Protein AF-A0A955GMN1-F1 (afdb_monomer_lite)

Structure (mmCIF, N/CA/C/O backbone):
data_AF-A0A955GMN1-F1
#
_entry.id   AF-A0A955GMN1-F1
#
loop_
_atom_site.group_PDB
_atom_site.id
_atom_site.type_symbol
_at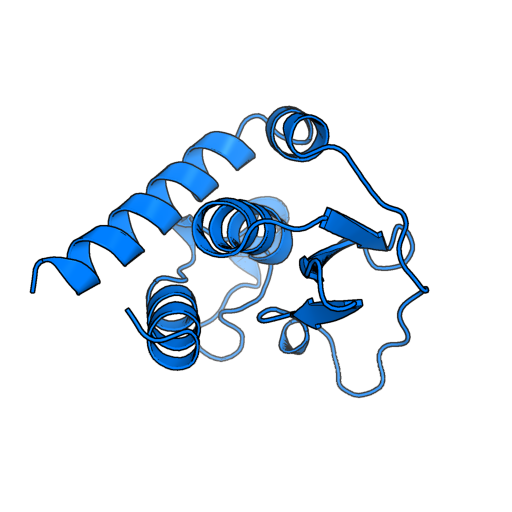om_site.label_atom_id
_atom_site.label_alt_id
_atom_site.label_comp_id
_atom_site.label_asym_id
_atom_site.label_entity_id
_atom_site.label_seq_id
_atom_site.pdbx_PDB_ins_code
_atom_site.Cartn_x
_atom_site.Cartn_y
_atom_site.Cartn_z
_atom_site.occupancy
_atom_site.B_iso_or_equiv
_atom_site.auth_seq_id
_atom_site.auth_comp_id
_atom_site.auth_asym_id
_atom_site.auth_atom_id
_atom_site.pdbx_PDB_model_num
ATOM 1 N N . MET A 1 1 ? -9.514 11.353 13.305 1.00 77.25 1 MET A N 1
ATOM 2 C CA . MET A 1 1 ? -9.298 11.648 11.870 1.00 77.25 1 MET A CA 1
ATOM 3 C C . MET A 1 1 ? -10.358 10.928 11.042 1.00 77.25 1 MET A C 1
ATOM 5 O O . MET A 1 1 ? -10.669 9.787 11.361 1.00 77.25 1 MET A O 1
ATOM 9 N N . LYS A 1 2 ? -10.941 11.573 10.020 1.00 86.31 2 LYS A N 1
ATOM 10 C CA . LYS A 1 2 ? -11.863 10.896 9.083 1.00 86.31 2 LYS A CA 1
ATOM 11 C C . LYS A 1 2 ? -11.072 9.999 8.121 1.00 86.31 2 LYS A C 1
ATOM 13 O O . LYS A 1 2 ? -9.967 10.362 7.737 1.00 86.31 2 LYS A O 1
ATOM 18 N N . ARG A 1 3 ? -11.648 8.876 7.679 1.00 87.94 3 ARG A N 1
ATOM 19 C CA . ARG A 1 3 ? -10.995 7.931 6.749 1.00 87.94 3 ARG A CA 1
ATOM 20 C C . ARG A 1 3 ? -10.475 8.606 5.473 1.00 87.94 3 ARG A C 1
ATOM 22 O O . ARG A 1 3 ? -9.328 8.403 5.111 1.00 87.94 3 ARG A O 1
ATOM 29 N N . GLU A 1 4 ? -11.280 9.446 4.829 1.00 92.19 4 GLU A N 1
ATOM 30 C CA . GLU A 1 4 ? -10.875 10.166 3.607 1.00 92.19 4 GLU A CA 1
ATOM 31 C C . GLU A 1 4 ? -9.650 11.064 3.827 1.00 92.19 4 GLU A C 1
ATOM 33 O O . GLU A 1 4 ? -8.785 11.165 2.960 1.00 92.19 4 GLU A O 1
ATOM 38 N N . GLN A 1 5 ? -9.549 11.685 5.007 1.00 94.00 5 GLN A N 1
ATOM 39 C CA . GLN A 1 5 ? -8.390 12.490 5.379 1.00 94.00 5 GLN A CA 1
ATOM 40 C C . GLN A 1 5 ? -7.149 11.608 5.536 1.00 94.00 5 GLN A C 1
ATOM 42 O O . GLN A 1 5 ? -6.110 11.948 4.987 1.00 94.00 5 GLN A O 1
ATOM 47 N N . LEU A 1 6 ? -7.265 10.454 6.204 1.00 94.81 6 LEU A N 1
ATOM 48 C CA . LEU A 1 6 ? -6.168 9.486 6.305 1.00 94.81 6 LEU A CA 1
ATOM 49 C C . LEU A 1 6 ? -5.687 9.040 4.919 1.00 94.81 6 LEU A C 1
ATOM 51 O O . LEU A 1 6 ? -4.495 9.098 4.632 1.00 94.81 6 LEU A O 1
ATOM 55 N N . GLU A 1 7 ? -6.607 8.616 4.049 1.00 96.12 7 GLU A N 1
ATOM 56 C CA . GLU A 1 7 ? -6.262 8.149 2.702 1.00 96.12 7 GLU A CA 1
ATOM 57 C C . GLU A 1 7 ? -5.564 9.238 1.880 1.00 96.12 7 GLU A C 1
ATOM 59 O O . GLU A 1 7 ? -4.622 8.946 1.142 1.00 96.12 7 GLU A O 1
ATOM 64 N N . LYS A 1 8 ? -6.007 10.494 2.014 1.00 96.31 8 LYS A N 1
ATOM 65 C CA . LYS A 1 8 ? -5.364 11.647 1.382 1.00 96.31 8 LYS A CA 1
ATOM 66 C C . LYS A 1 8 ? -3.942 11.855 1.913 1.00 96.31 8 LYS A C 1
ATOM 68 O O . LYS A 1 8 ? -3.020 11.940 1.108 1.00 96.31 8 LYS A O 1
ATOM 73 N N . LEU A 1 9 ? -3.759 11.877 3.233 1.00 96.81 9 LEU A N 1
ATOM 74 C CA . LEU A 1 9 ? -2.447 12.091 3.852 1.00 96.81 9 LEU A CA 1
ATOM 75 C C . LEU A 1 9 ? -1.446 10.989 3.493 1.00 96.81 9 LEU A C 1
ATOM 77 O O . LEU A 1 9 ? -0.286 11.282 3.215 1.00 96.81 9 LEU A O 1
ATOM 81 N N . ILE A 1 10 ? -1.892 9.729 3.434 1.00 97.88 10 ILE A N 1
ATOM 82 C CA . ILE A 1 10 ? -1.057 8.612 2.969 1.00 97.88 10 ILE A CA 1
ATOM 83 C C . ILE A 1 10 ? -0.584 8.860 1.532 1.00 97.88 10 ILE A C 1
ATOM 85 O O . ILE A 1 10 ? 0.608 8.739 1.256 1.00 97.88 10 ILE A O 1
ATOM 89 N N . LYS A 1 11 ? -1.497 9.241 0.628 1.00 97.69 11 LYS A N 1
ATOM 90 C CA . LYS A 1 11 ? -1.170 9.521 -0.780 1.00 97.69 11 LYS A CA 1
ATOM 91 C C . LYS A 1 11 ? -0.180 10.677 -0.927 1.00 97.69 11 LYS A C 1
ATOM 93 O O . LYS A 1 11 ? 0.734 10.589 -1.740 1.00 97.69 11 LYS A O 1
ATOM 98 N N . GLU A 1 12 ? -0.356 11.738 -0.143 1.00 96.88 12 GLU A N 1
ATOM 99 C CA . GLU A 1 12 ? 0.536 12.908 -0.123 1.00 96.88 12 GLU A CA 1
ATOM 100 C C . GLU A 1 12 ? 1.909 12.593 0.493 1.00 96.88 12 GLU A C 1
ATOM 102 O O . GLU A 1 12 ? 2.897 13.241 0.160 1.00 96.88 12 GLU A O 1
ATOM 107 N N . SER A 1 13 ? 1.992 11.559 1.335 1.00 97.69 13 SER A N 1
ATOM 108 C CA . SER A 1 13 ? 3.233 11.119 1.987 1.00 97.69 13 SER A CA 1
ATOM 109 C C . SER A 1 13 ? 4.086 10.171 1.137 1.00 97.69 13 SER A C 1
ATOM 111 O O . SER A 1 13 ? 5.237 9.892 1.493 1.00 97.69 13 SER A O 1
ATOM 113 N N . TRP A 1 14 ? 3.560 9.659 0.020 1.00 98.38 14 TRP A N 1
ATOM 114 C CA . TRP A 1 14 ? 4.333 8.816 -0.887 1.00 98.38 14 TRP A CA 1
ATOM 115 C C . TRP A 1 1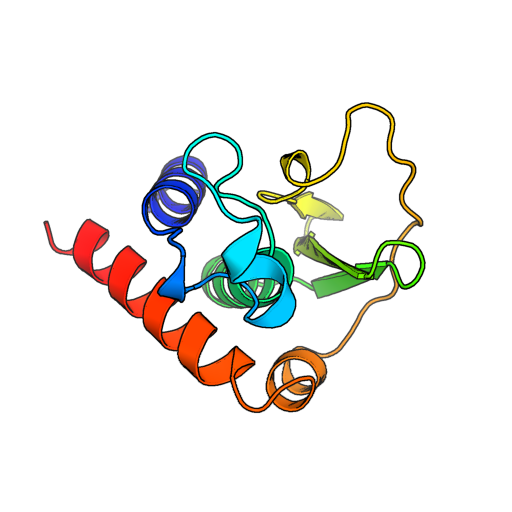4 ? 5.463 9.585 -1.558 1.00 98.38 14 TRP A C 1
ATOM 117 O O . TRP A 1 14 ? 5.342 10.742 -1.952 1.00 98.38 14 TRP A O 1
ATOM 127 N N . SER A 1 15 ? 6.579 8.896 -1.735 1.00 97.50 15 SER A N 1
ATOM 128 C CA . SER A 1 15 ? 7.777 9.450 -2.344 1.00 97.50 15 SER A CA 1
ATOM 129 C C . SER A 1 15 ? 8.664 8.340 -2.896 1.00 97.50 15 SER A C 1
ATOM 131 O O . SER A 1 15 ? 8.420 7.153 -2.659 1.00 97.50 15 SER A O 1
ATOM 133 N N . ILE A 1 16 ? 9.732 8.715 -3.597 1.00 97.62 16 ILE A N 1
ATOM 134 C CA . ILE A 1 16 ? 10.716 7.746 -4.084 1.00 97.62 16 ILE A CA 1
ATOM 135 C C . ILE A 1 16 ? 11.365 6.953 -2.934 1.00 97.62 16 ILE A C 1
ATOM 137 O O . ILE A 1 16 ? 11.627 5.766 -3.085 1.00 97.62 16 ILE A O 1
ATOM 141 N N . GLU A 1 17 ? 11.547 7.552 -1.756 1.00 96.81 17 GLU A N 1
ATOM 142 C CA . GLU A 1 17 ? 12.163 6.894 -0.594 1.00 96.81 17 GLU A CA 1
ATOM 143 C C . GLU A 1 17 ? 11.258 5.837 0.060 1.00 96.81 17 GLU A C 1
ATOM 145 O O . GLU A 1 17 ? 11.754 4.890 0.666 1.00 96.81 17 GLU A O 1
ATOM 150 N N . THR A 1 18 ? 9.934 5.969 -0.068 1.00 97.31 18 THR A N 1
ATOM 151 C CA . THR A 1 18 ? 8.962 4.970 0.426 1.00 97.31 18 THR A CA 1
ATOM 152 C C . THR A 1 18 ? 8.649 3.892 -0.621 1.00 97.31 18 THR A C 1
ATOM 154 O O . THR A 1 18 ? 8.175 2.801 -0.282 1.00 97.31 18 THR A O 1
ATOM 157 N N . CYS A 1 19 ? 8.998 4.146 -1.887 1.00 97.50 19 CYS A N 1
ATOM 158 C CA . CYS A 1 19 ? 8.849 3.205 -2.991 1.00 97.50 19 CYS A CA 1
ATOM 159 C C . CYS A 1 19 ? 9.744 1.969 -2.816 1.00 97.50 19 CYS A C 1
ATOM 161 O O . CYS A 1 19 ? 10.880 2.041 -2.337 1.00 97.50 19 CYS A O 1
ATOM 163 N N . TYR A 1 20 ? 9.219 0.813 -3.224 1.00 96.06 20 TYR A N 1
ATOM 164 C CA . TYR A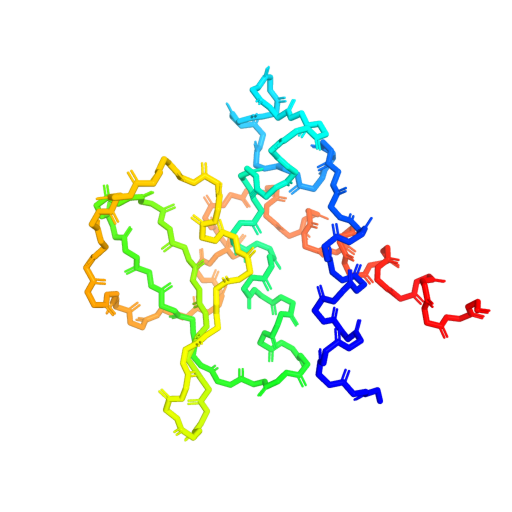 1 20 ? 9.947 -0.447 -3.271 1.00 96.06 20 TYR A CA 1
ATOM 165 C C . TYR A 1 20 ? 11.254 -0.305 -4.085 1.00 96.06 20 TYR A C 1
ATOM 167 O O . TYR A 1 20 ? 11.183 0.088 -5.250 1.00 96.06 20 TYR A O 1
ATOM 175 N N . PRO A 1 21 ? 12.441 -0.632 -3.527 1.00 95.00 21 PRO A N 1
ATOM 176 C CA . PRO A 1 21 ? 13.727 -0.269 -4.134 1.00 95.00 21 PRO A CA 1
ATOM 177 C C . PRO A 1 21 ? 13.914 -0.712 -5.594 1.00 95.00 21 PRO A C 1
ATOM 179 O O . PRO A 1 21 ? 14.338 0.115 -6.402 1.00 95.00 21 PRO A O 1
ATOM 182 N N . PRO A 1 22 ? 13.525 -1.938 -6.004 1.00 95.00 22 PRO A N 1
ATOM 183 C CA . PRO A 1 22 ? 13.600 -2.351 -7.410 1.00 95.00 22 PRO A CA 1
ATOM 184 C C . PRO A 1 22 ? 12.744 -1.523 -8.384 1.00 95.00 22 PRO A C 1
ATOM 186 O O . PRO A 1 22 ? 12.968 -1.582 -9.592 1.00 95.00 22 PRO A O 1
ATOM 189 N N . LEU A 1 23 ? 11.766 -0.760 -7.886 1.00 95.56 23 LEU A N 1
ATOM 190 C CA . LEU A 1 23 ? 10.866 0.081 -8.680 1.00 95.56 23 LEU A CA 1
ATOM 191 C C . LEU A 1 23 ? 11.181 1.580 -8.581 1.00 95.56 23 LEU A C 1
ATOM 193 O O . LEU A 1 23 ? 10.583 2.359 -9.322 1.00 95.56 23 LEU A O 1
ATOM 197 N N . GLN A 1 24 ? 12.131 2.003 -7.738 1.00 96.06 24 GLN A N 1
ATOM 198 C CA . GLN A 1 24 ? 12.457 3.424 -7.544 1.00 96.06 24 GLN A CA 1
ATOM 199 C C . GLN A 1 24 ? 12.868 4.129 -8.840 1.00 96.06 24 GLN A C 1
ATOM 201 O O . GLN A 1 24 ? 12.442 5.254 -9.081 1.00 96.06 24 GLN A O 1
ATOM 206 N N . SER A 1 25 ? 13.614 3.457 -9.722 1.00 97.12 25 SER A N 1
ATOM 207 C CA . SER A 1 25 ? 14.022 4.015 -11.023 1.00 97.12 25 SER A CA 1
ATOM 208 C C . SER A 1 25 ? 12.858 4.265 -11.989 1.00 97.12 25 SER A C 1
ATOM 210 O O . SER A 1 25 ? 13.009 5.016 -12.950 1.00 97.12 25 SER A O 1
ATOM 212 N N . LYS A 1 26 ? 11.701 3.638 -11.747 1.00 97.06 26 LYS A N 1
ATOM 213 C CA . LYS A 1 26 ? 10.463 3.801 -12.525 1.00 97.06 26 LYS A CA 1
ATOM 214 C C . LYS A 1 26 ? 9.433 4.676 -11.808 1.00 97.06 26 LYS A C 1
ATOM 216 O O . LYS A 1 26 ? 8.398 5.000 -12.390 1.00 97.06 26 LYS A O 1
ATOM 221 N N . TRP A 1 27 ? 9.683 5.023 -10.548 1.00 97.62 27 TRP A N 1
ATOM 222 C CA . TRP A 1 27 ? 8.794 5.864 -9.762 1.00 97.62 27 TRP A CA 1
ATOM 223 C C . TRP A 1 27 ? 8.805 7.294 -10.306 1.00 97.62 27 TRP A C 1
ATOM 225 O O . TRP A 1 27 ? 9.842 7.817 -10.710 1.00 97.62 27 TRP A O 1
ATOM 235 N N . SER A 1 28 ? 7.644 7.944 -10.319 1.00 96.25 28 SER A N 1
ATOM 236 C CA . SER A 1 28 ? 7.532 9.350 -10.707 1.00 96.25 28 SER A CA 1
ATOM 237 C C . SER A 1 28 ? 6.332 10.003 -10.033 1.00 96.25 28 SER A C 1
ATOM 239 O O . SER A 1 28 ? 5.384 9.320 -9.650 1.00 96.25 28 SER A O 1
ATOM 241 N N . ALA A 1 29 ? 6.313 11.336 -9.982 1.00 94.62 29 ALA A N 1
ATOM 242 C CA . ALA A 1 29 ? 5.160 12.091 -9.487 1.00 94.62 29 ALA A CA 1
ATOM 243 C C . ALA A 1 29 ? 3.870 11.847 -10.301 1.00 94.62 29 ALA A C 1
ATOM 245 O O . ALA A 1 29 ? 2.777 12.092 -9.802 1.00 94.62 29 ALA A O 1
ATOM 246 N N . MET A 1 30 ? 3.979 11.341 -11.538 1.00 94.81 30 MET A N 1
ATOM 247 C CA . MET A 1 30 ? 2.824 10.945 -12.356 1.00 94.81 30 MET A CA 1
ATOM 248 C C . MET A 1 30 ? 2.269 9.561 -11.978 1.00 94.81 30 MET A C 1
ATOM 250 O O . MET A 1 30 ? 1.119 9.263 -12.291 1.00 94.81 30 MET A O 1
ATOM 254 N N . ASN A 1 31 ? 3.059 8.720 -11.301 1.00 96.56 31 ASN A N 1
ATOM 255 C CA . ASN A 1 31 ? 2.638 7.428 -10.753 1.00 96.56 31 ASN A CA 1
ATOM 256 C C . ASN A 1 31 ? 3.202 7.236 -9.328 1.00 96.56 31 ASN A C 1
ATOM 258 O O . ASN A 1 31 ? 4.079 6.392 -9.111 1.00 96.56 31 ASN A O 1
ATOM 262 N N . PRO A 1 32 ? 2.729 8.027 -8.347 1.00 97.69 32 PRO A N 1
ATOM 263 C CA . PRO A 1 32 ? 3.306 8.042 -7.005 1.00 97.69 32 PRO A CA 1
ATOM 264 C C . PRO A 1 32 ? 3.006 6.764 -6.206 1.00 97.69 32 PRO A C 1
ATOM 266 O O . PRO A 1 32 ? 3.733 6.449 -5.265 1.00 97.69 32 PRO A O 1
ATOM 269 N N . SER A 1 33 ? 1.979 6.005 -6.603 1.00 98.12 33 SER A N 1
ATOM 270 C CA . SER A 1 33 ? 1.574 4.730 -5.997 1.00 98.12 33 SER A CA 1
ATOM 271 C C . SER A 1 33 ? 2.513 3.560 -6.299 1.00 98.12 33 SER A C 1
ATOM 273 O O . SER A 1 33 ? 2.418 2.529 -5.632 1.00 98.12 33 SER A O 1
ATOM 275 N N . LEU A 1 34 ? 3.392 3.678 -7.303 1.00 98.19 34 LEU A N 1
ATOM 276 C CA . LEU A 1 34 ? 4.270 2.583 -7.716 1.00 98.19 34 LEU A CA 1
ATOM 277 C C . LEU A 1 34 ? 5.158 2.114 -6.559 1.00 98.19 34 LEU A C 1
ATOM 279 O O . LEU A 1 34 ? 5.878 2.909 -5.961 1.00 98.19 34 LEU A O 1
ATOM 283 N N . GLY A 1 35 ? 5.112 0.818 -6.249 1.00 97.06 35 GLY A N 1
ATOM 284 C CA . GLY A 1 35 ? 5.938 0.221 -5.196 1.00 97.06 35 GLY A CA 1
ATOM 285 C C . GLY A 1 35 ? 5.518 0.589 -3.768 1.00 97.06 35 GLY A C 1
ATOM 286 O O . GLY A 1 35 ? 6.278 0.328 -2.830 1.00 97.06 35 GLY A O 1
ATOM 287 N N . GLN A 1 36 ? 4.330 1.176 -3.588 1.00 98.25 36 GLN A N 1
ATOM 288 C CA . GLN A 1 36 ? 3.813 1.605 -2.283 1.00 98.25 36 GLN A CA 1
ATOM 289 C C . GLN A 1 36 ? 2.861 0.591 -1.627 1.00 98.25 36 GLN A C 1
ATOM 291 O O . GLN A 1 36 ? 2.527 0.756 -0.453 1.00 98.25 36 GLN A O 1
ATOM 296 N N . CYS A 1 37 ? 2.417 -0.450 -2.346 1.00 97.88 37 CYS A N 1
ATOM 297 C CA . CYS A 1 37 ? 1.339 -1.357 -1.916 1.00 97.88 37 CYS A CA 1
ATOM 298 C C . CYS A 1 37 ? 1.580 -1.998 -0.541 1.00 97.88 37 CYS A C 1
ATOM 300 O O . CYS A 1 37 ? 0.729 -1.892 0.341 1.00 97.88 37 CYS A O 1
ATOM 302 N N . ALA A 1 38 ? 2.756 -2.590 -0.317 1.00 97.62 38 ALA A N 1
ATOM 303 C CA . ALA A 1 38 ? 3.077 -3.271 0.939 1.00 97.62 38 ALA A CA 1
ATOM 304 C C . ALA A 1 38 ? 3.047 -2.322 2.154 1.00 97.62 38 ALA A C 1
ATOM 306 O O . ALA A 1 38 ? 2.357 -2.578 3.137 1.00 97.62 38 ALA A O 1
ATOM 307 N N . VAL A 1 39 ? 3.766 -1.197 2.084 1.00 98.12 39 VAL A N 1
ATOM 308 C CA . VAL A 1 39 ? 3.873 -0.244 3.207 1.00 98.12 39 VAL A CA 1
ATOM 309 C C . VAL A 1 39 ? 2.571 0.514 3.450 1.00 98.12 39 VAL A C 1
ATOM 311 O O . VAL A 1 39 ? 2.227 0.786 4.597 1.00 98.12 39 VAL A O 1
ATOM 314 N N . THR A 1 40 ? 1.812 0.783 2.387 1.00 98.50 40 THR A N 1
ATOM 315 C CA . THR A 1 40 ? 0.475 1.376 2.484 1.00 98.50 40 THR A CA 1
ATOM 316 C C . THR A 1 40 ? -0.501 0.415 3.155 1.00 98.50 40 THR A C 1
ATOM 318 O O . THR A 1 40 ? -1.255 0.839 4.026 1.00 98.50 40 THR A O 1
ATOM 321 N N . SER A 1 41 ? -0.454 -0.876 2.807 1.00 98.31 41 SER A N 1
ATOM 322 C CA . SER A 1 41 ? -1.343 -1.884 3.396 1.00 98.31 41 SER A CA 1
ATOM 323 C C . SER A 1 41 ? -1.072 -2.094 4.885 1.00 98.31 41 SER A C 1
ATOM 325 O O . SER A 1 41 ? -2.012 -2.211 5.671 1.00 98.31 41 SER A O 1
ATOM 327 N N . LEU A 1 42 ? 0.205 -2.074 5.285 1.00 98.19 42 LEU A N 1
ATOM 328 C CA . LEU A 1 42 ? 0.614 -2.105 6.693 1.00 98.19 42 LEU A CA 1
ATOM 329 C C . LEU A 1 42 ? 0.074 -0.893 7.459 1.00 98.19 42 LEU A C 1
ATOM 331 O O . LEU A 1 42 ? -0.535 -1.050 8.514 1.00 98.19 42 LEU A O 1
ATOM 335 N N . LEU A 1 43 ? 0.259 0.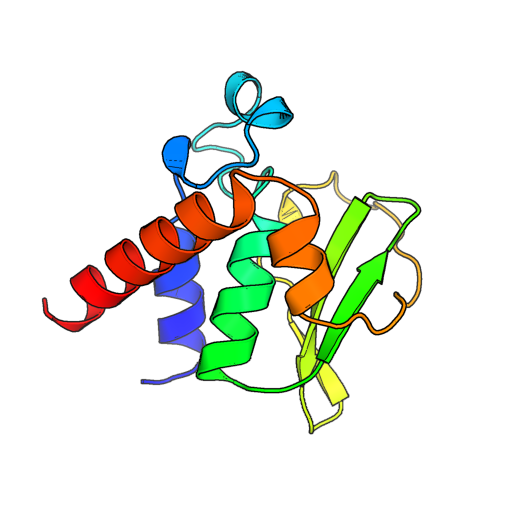313 6.915 1.00 97.88 43 LEU A N 1
ATOM 336 C CA . LEU A 1 43 ? -0.161 1.535 7.593 1.00 97.88 43 LEU A CA 1
ATOM 337 C C . LEU A 1 43 ? -1.688 1.641 7.699 1.00 97.88 43 LEU A C 1
ATOM 339 O O . LEU A 1 43 ? -2.210 2.009 8.747 1.00 97.88 43 LEU A O 1
ATOM 343 N N . LEU A 1 44 ? -2.422 1.280 6.644 1.00 97.62 44 LEU A N 1
ATOM 344 C CA . LEU A 1 44 ? -3.884 1.223 6.691 1.00 97.62 44 LEU A CA 1
ATOM 345 C C . LEU A 1 44 ? -4.380 0.223 7.732 1.00 97.62 44 LEU A C 1
ATOM 347 O O . LEU A 1 44 ? -5.331 0.538 8.446 1.00 97.62 44 LEU A O 1
ATOM 351 N N . GLN A 1 45 ? -3.729 -0.936 7.854 1.00 97.69 45 GLN A N 1
ATOM 352 C CA . GLN A 1 45 ? -4.073 -1.917 8.880 1.00 97.69 45 GLN A CA 1
ATOM 353 C C . GLN A 1 45 ? -3.874 -1.353 10.295 1.00 97.69 45 GLN A C 1
ATOM 355 O O . GLN A 1 45 ? -4.701 -1.612 11.164 1.00 97.69 45 GLN A O 1
ATOM 360 N N . ASP A 1 46 ? -2.845 -0.537 10.540 1.00 96.75 46 ASP A N 1
ATOM 361 C CA . ASP A 1 46 ? -2.651 0.079 11.862 1.00 96.75 46 ASP A CA 1
ATOM 362 C C . ASP A 1 46 ? -3.768 1.065 12.233 1.00 96.75 46 ASP A C 1
ATOM 364 O O . ASP A 1 46 ? -4.161 1.143 13.396 1.00 96.75 46 ASP A O 1
ATOM 368 N N . TYR A 1 47 ? -4.296 1.817 11.261 1.00 95.75 47 TYR A N 1
ATOM 369 C CA . TYR A 1 47 ? -5.346 2.809 11.517 1.00 95.75 47 TYR A CA 1
ATOM 370 C C . TYR A 1 47 ? -6.767 2.243 11.461 1.00 95.75 47 TYR A C 1
ATOM 372 O O . TYR A 1 47 ? -7.654 2.763 12.139 1.00 95.75 47 TYR A O 1
ATOM 380 N N . LEU A 1 48 ? -7.013 1.242 10.613 1.00 95.69 48 LEU A N 1
ATOM 381 C CA . LEU A 1 48 ? -8.358 0.753 10.288 1.00 95.69 48 LEU A CA 1
ATOM 382 C C . LEU A 1 48 ? -8.585 -0.715 10.680 1.00 95.69 48 LEU A C 1
ATOM 384 O O . LEU A 1 48 ? -9.722 -1.185 10.620 1.00 95.69 48 LEU A O 1
ATOM 388 N N . GLY A 1 49 ? -7.538 -1.436 11.086 1.00 96.19 49 GLY A N 1
ATOM 389 C CA . GLY A 1 49 ? -7.581 -2.878 11.313 1.00 96.19 49 GLY A CA 1
ATOM 390 C C . GLY A 1 49 ? -7.782 -3.672 10.019 1.00 96.19 49 GLY A C 1
ATOM 391 O O . GLY A 1 49 ? -7.434 -3.225 8.926 1.00 96.19 49 GLY A O 1
ATOM 392 N N . GLY A 1 50 ? -8.375 -4.860 10.150 1.00 97.00 50 GLY A N 1
ATOM 393 C CA . GLY A 1 50 ? -8.682 -5.740 9.024 1.00 97.00 50 GLY A CA 1
ATOM 394 C C . GLY A 1 50 ? -7.517 -6.625 8.577 1.00 97.00 50 GLY A C 1
ATOM 395 O O . GLY A 1 50 ? -6.497 -6.763 9.257 1.00 97.00 50 GLY A O 1
ATOM 396 N N . GLU A 1 51 ? -7.708 -7.247 7.422 1.00 98.38 51 GLU A N 1
ATOM 397 C CA . GLU A 1 51 ? -6.814 -8.228 6.810 1.00 98.38 51 GLU A CA 1
ATOM 398 C C . GLU A 1 51 ? -5.995 -7.582 5.685 1.00 98.38 51 GLU A C 1
ATOM 400 O O . GLU A 1 51 ? -6.452 -6.636 5.034 1.00 98.38 51 GLU A O 1
ATOM 405 N N . ILE A 1 52 ? -4.795 -8.110 5.434 1.00 98.44 52 ILE A N 1
ATOM 406 C CA . ILE A 1 52 ? -4.005 -7.792 4.240 1.00 98.44 52 ILE A CA 1
ATOM 407 C C . ILE A 1 52 ? -4.213 -8.924 3.237 1.00 98.44 52 ILE A C 1
ATOM 409 O O . ILE A 1 52 ? -4.006 -10.091 3.563 1.00 98.44 52 ILE A O 1
ATOM 413 N N . LEU A 1 53 ? -4.624 -8.566 2.026 1.00 98.38 53 LEU A N 1
ATOM 414 C CA . LEU A 1 53 ? -4.786 -9.474 0.900 1.00 98.38 53 LEU A CA 1
ATOM 415 C C . LEU A 1 53 ? -3.571 -9.384 -0.020 1.00 98.38 53 LEU A C 1
ATOM 417 O O . LEU A 1 53 ? -3.039 -8.294 -0.235 1.00 98.38 53 LEU A O 1
ATOM 421 N N . TYR A 1 54 ? -3.163 -10.523 -0.574 1.00 97.94 54 TYR A N 1
ATOM 422 C CA . TYR A 1 54 ? -2.051 -10.640 -1.510 1.00 97.94 54 TYR A CA 1
ATOM 423 C C . TYR A 1 54 ? -2.459 -11.337 -2.804 1.00 97.94 54 TYR A C 1
ATOM 425 O O . TYR A 1 54 ? -2.966 -12.458 -2.784 1.00 97.94 54 TYR A O 1
ATOM 433 N N . ASP A 1 55 ? -2.193 -10.692 -3.937 1.00 97.38 55 ASP A N 1
ATOM 434 C CA . ASP A 1 55 ? -2.321 -11.288 -5.263 1.00 97.38 55 ASP A CA 1
ATOM 435 C C . ASP A 1 55 ? -0.946 -11.649 -5.823 1.00 97.38 55 ASP A C 1
ATOM 437 O O . ASP A 1 55 ? -0.233 -10.793 -6.353 1.00 97.38 55 ASP A O 1
ATOM 441 N N . ALA A 1 56 ? -0.611 -12.938 -5.768 1.00 95.06 56 ALA A N 1
ATOM 442 C CA . ALA A 1 56 ? 0.650 -13.465 -6.280 1.00 95.06 56 ALA A CA 1
ATOM 443 C C . ALA A 1 56 ? 0.842 -13.254 -7.794 1.00 95.06 56 ALA A C 1
ATOM 445 O O . ALA A 1 56 ? 1.978 -13.213 -8.259 1.00 95.06 56 ALA A O 1
ATOM 446 N N . ASN A 1 57 ? -0.234 -13.087 -8.578 1.00 95.31 57 ASN A N 1
ATOM 447 C CA . ASN A 1 57 ? -0.113 -12.885 -10.030 1.00 95.31 57 ASN A CA 1
ATOM 448 C C . ASN A 1 57 ? 0.426 -11.497 -10.389 1.00 95.31 57 ASN A C 1
ATOM 450 O O . ASN A 1 57 ? 1.085 -11.336 -11.413 1.00 95.31 57 ASN A O 1
ATOM 454 N N . ASN A 1 58 ? 0.120 -10.499 -9.559 1.00 95.69 58 ASN A N 1
ATOM 455 C CA . ASN A 1 58 ? 0.489 -9.102 -9.782 1.00 95.69 58 ASN A CA 1
ATOM 456 C C . ASN A 1 58 ? 1.512 -8.589 -8.753 1.00 95.69 58 ASN A C 1
ATOM 458 O O . ASN A 1 58 ? 1.887 -7.420 -8.818 1.00 95.69 58 ASN A O 1
ATOM 462 N N . ASP A 1 59 ? 1.928 -9.442 -7.810 1.00 94.75 59 ASP A N 1
ATOM 463 C CA . ASP A 1 59 ? 2.715 -9.094 -6.622 1.00 94.75 59 ASP A CA 1
ATOM 464 C C . ASP A 1 59 ? 2.151 -7.858 -5.895 1.00 94.75 59 ASP A C 1
ATOM 466 O O . ASP A 1 59 ? 2.812 -6.831 -5.713 1.00 94.75 59 ASP A O 1
ATOM 470 N N . HIS A 1 60 ? 0.862 -7.928 -5.546 1.00 97.50 60 HIS A N 1
ATOM 471 C CA . HIS A 1 60 ? 0.101 -6.769 -5.080 1.00 97.50 60 HIS A CA 1
ATOM 472 C C . HIS A 1 60 ? -0.581 -6.989 -3.735 1.00 97.50 60 HIS A C 1
ATOM 474 O O . HIS A 1 60 ? -1.120 -8.062 -3.483 1.00 97.50 60 HIS A O 1
ATOM 480 N N . TYR A 1 61 ? -0.612 -5.936 -2.915 1.00 97.94 61 TYR A N 1
ATOM 481 C CA . TYR A 1 61 ? -1.165 -5.949 -1.561 1.00 97.94 61 TYR A CA 1
ATOM 482 C C . TYR A 1 61 ? -2.232 -4.867 -1.397 1.00 97.94 61 TYR A C 1
ATOM 484 O O . TYR A 1 61 ? -2.041 -3.738 -1.857 1.00 97.94 61 TYR A O 1
ATOM 492 N N . TRP A 1 62 ? -3.327 -5.205 -0.719 1.00 98.50 62 TRP A N 1
ATOM 493 C CA . TRP A 1 62 ? -4.375 -4.263 -0.318 1.00 98.50 62 TRP A CA 1
ATOM 494 C C . TRP A 1 62 ? -5.076 -4.739 0.958 1.00 98.50 62 TRP A C 1
ATOM 496 O O . TRP A 1 62 ? -4.754 -5.804 1.483 1.00 98.50 62 TRP A O 1
ATOM 506 N N . ASN A 1 63 ? -6.024 -3.963 1.486 1.00 98.44 63 ASN A N 1
ATOM 507 C CA . ASN A 1 63 ? -6.701 -4.296 2.739 1.00 98.44 63 ASN A CA 1
ATOM 508 C C . ASN A 1 63 ? -8.147 -4.728 2.521 1.00 98.44 63 ASN A C 1
ATOM 510 O O . ASN A 1 63 ? -8.852 -4.177 1.674 1.00 98.44 63 ASN A O 1
ATOM 514 N N . LYS A 1 64 ? -8.618 -5.628 3.381 1.00 98.44 64 LYS A N 1
ATOM 515 C CA . LYS A 1 64 ? -10.034 -5.943 3.566 1.00 98.44 64 LYS A CA 1
ATOM 516 C C . LYS A 1 64 ? -10.436 -5.635 5.004 1.00 98.44 64 LYS A C 1
ATOM 518 O O . LYS A 1 64 ? -9.863 -6.167 5.949 1.00 98.44 64 LYS A O 1
ATOM 523 N N . LEU A 1 65 ? -11.406 -4.747 5.175 1.00 97.25 65 LEU A N 1
ATOM 524 C CA . LEU A 1 65 ? -11.897 -4.320 6.481 1.00 97.25 65 LEU A CA 1
ATOM 525 C C . LEU A 1 65 ? -12.833 -5.356 7.113 1.00 97.25 65 LEU A C 1
ATOM 527 O O . LEU A 1 65 ? -13.369 -6.237 6.441 1.00 97.25 65 LEU A O 1
ATOM 531 N N . SER A 1 66 ? -13.092 -5.198 8.413 1.00 95.44 66 SER A N 1
ATOM 532 C CA . SER A 1 66 ? -14.002 -6.060 9.182 1.00 95.44 66 SER A CA 1
ATOM 533 C C . SER A 1 66 ? -15.454 -6.032 8.691 1.00 95.44 66 SER A C 1
ATOM 535 O O . SER A 1 66 ? -16.177 -7.005 8.884 1.00 95.44 66 SER A O 1
ATOM 537 N N . ASP A 1 67 ? -15.881 -4.957 8.019 1.00 95.69 67 ASP A N 1
ATOM 538 C CA . ASP A 1 67 ? -17.190 -4.859 7.358 1.00 95.69 67 ASP A CA 1
ATOM 539 C C . ASP A 1 67 ? -17.207 -5.478 5.944 1.00 95.69 67 ASP A C 1
ATOM 541 O O . ASP A 1 67 ? -18.198 -5.367 5.221 1.00 95.69 67 ASP A O 1
ATOM 545 N N . GLY A 1 68 ? -16.110 -6.126 5.542 1.00 95.88 68 GLY A N 1
ATOM 546 C CA . GLY A 1 68 ? -15.937 -6.781 4.251 1.00 95.88 68 GLY A CA 1
ATOM 547 C C . GLY A 1 68 ? -15.554 -5.844 3.106 1.00 95.88 68 GLY A C 1
ATOM 548 O O . GLY A 1 68 ? -15.324 -6.333 2.001 1.00 95.88 68 GLY A O 1
ATOM 549 N N . LYS A 1 69 ? -15.464 -4.525 3.327 1.00 96.44 69 LYS A N 1
ATOM 550 C CA . LYS A 1 69 ? -15.035 -3.588 2.280 1.00 96.44 69 LYS A CA 1
ATOM 551 C C . LYS A 1 69 ? -13.542 -3.713 2.015 1.00 96.44 69 LYS A C 1
ATOM 553 O O . LYS A 1 69 ? -12.737 -3.705 2.941 1.00 96.44 69 LYS A O 1
ATOM 558 N N . GLU A 1 70 ? -13.172 -3.721 0.743 1.00 97.50 70 GLU A N 1
ATOM 559 C CA . GLU A 1 70 ? -11.774 -3.684 0.324 1.00 97.50 70 GLU A CA 1
ATOM 560 C C . GLU A 1 70 ? -11.310 -2.247 0.062 1.00 97.50 70 GLU A C 1
ATOM 562 O O . GLU A 1 70 ? -12.053 -1.416 -0.473 1.00 97.50 70 GLU A O 1
ATOM 567 N N . ILE A 1 71 ? -10.075 -1.947 0.458 1.00 97.44 71 ILE A N 1
ATOM 568 C CA . ILE A 1 71 ? -9.410 -0.661 0.250 1.00 97.44 71 ILE A CA 1
ATOM 569 C C . ILE A 1 71 ? -8.077 -0.918 -0.431 1.00 97.44 71 ILE A C 1
ATOM 571 O O . ILE A 1 71 ? -7.208 -1.581 0.126 1.00 97.44 71 ILE A O 1
ATOM 575 N N . ASP A 1 72 ? -7.902 -0.322 -1.606 1.00 97.94 72 ASP A N 1
ATOM 576 C CA . ASP A 1 72 ? -6.656 -0.362 -2.360 1.00 97.94 72 ASP A CA 1
ATOM 577 C C . ASP A 1 72 ? -6.313 1.046 -2.855 1.00 97.94 72 ASP A C 1
ATOM 579 O O . ASP A 1 72 ? -6.796 1.504 -3.893 1.00 97.94 72 ASP A O 1
ATOM 583 N N . LEU A 1 73 ? -5.486 1.761 -2.089 1.00 98.31 73 LEU A N 1
ATOM 584 C CA . LEU A 1 73 ? -5.046 3.106 -2.474 1.00 98.31 73 LEU A CA 1
ATOM 585 C C . LEU A 1 73 ? -4.042 3.082 -3.625 1.00 98.31 73 LEU A C 1
ATOM 587 O O . LEU A 1 73 ? -3.856 4.102 -4.280 1.00 98.31 73 LEU A O 1
ATOM 591 N N . THR A 1 74 ? -3.416 1.934 -3.866 1.00 98.25 74 THR A N 1
ATOM 592 C CA . THR A 1 74 ? -2.299 1.757 -4.798 1.00 98.25 74 THR A CA 1
ATOM 593 C C . THR A 1 74 ? -2.704 1.067 -6.096 1.00 98.25 74 THR A C 1
ATOM 595 O O . THR A 1 74 ? -1.855 0.820 -6.946 1.00 98.25 74 THR A O 1
ATOM 598 N N . ARG A 1 75 ? -4.001 0.802 -6.298 1.00 97.00 75 ARG A N 1
ATOM 599 C CA . ARG A 1 75 ? -4.559 0.142 -7.490 1.00 97.00 75 ARG A CA 1
ATOM 600 C C . ARG A 1 75 ? -4.145 0.813 -8.797 1.00 97.00 75 ARG A C 1
ATOM 602 O O . ARG A 1 75 ? -3.961 0.147 -9.811 1.00 97.00 75 ARG A O 1
ATOM 609 N N . ASN A 1 76 ? -3.998 2.134 -8.771 1.00 96.00 76 ASN A N 1
ATOM 610 C CA . ASN A 1 76 ? -3.606 2.957 -9.911 1.00 96.00 76 ASN A CA 1
ATOM 611 C C . ASN A 1 76 ? -2.118 2.847 -10.285 1.00 96.00 76 ASN A C 1
ATOM 613 O O . ASN A 1 76 ? -1.730 3.431 -11.293 1.00 96.00 76 ASN A O 1
ATOM 617 N N . GLN A 1 77 ? -1.297 2.092 -9.540 1.00 96.56 77 GLN A N 1
ATOM 618 C CA . GLN A 1 77 ? 0.068 1.782 -9.978 1.00 96.56 77 GLN A CA 1
ATOM 619 C C . GLN A 1 77 ? 0.099 0.889 -11.224 1.00 96.56 77 GLN A C 1
ATOM 621 O O . GLN A 1 77 ? 1.101 0.873 -11.941 1.00 96.56 77 GLN A O 1
ATOM 626 N N . PHE A 1 78 ? -0.996 0.166 -11.477 1.00 96.62 78 PHE A N 1
ATOM 627 C CA . PHE A 1 78 ? -1.153 -0.727 -12.614 1.00 96.62 78 PHE A CA 1
ATOM 628 C C . PHE A 1 78 ? -1.911 -0.056 -13.766 1.00 96.62 78 PHE A C 1
ATOM 630 O O . PHE A 1 78 ? -2.760 0.813 -13.538 1.00 96.62 78 PHE A O 1
ATOM 637 N N . PRO A 1 79 ? -1.673 -0.489 -15.017 1.00 95.31 79 PRO A N 1
ATOM 638 C CA . PRO A 1 79 ? -2.460 -0.047 -16.159 1.00 95.31 79 PRO A CA 1
ATOM 639 C C . PRO A 1 79 ? -3.959 -0.301 -15.971 1.00 95.31 79 PRO A C 1
ATOM 641 O O . PRO A 1 79 ? -4.389 -1.285 -15.357 1.00 95.31 79 PRO A O 1
ATOM 644 N N . LYS A 1 80 ? -4.779 0.566 -16.571 1.00 93.81 80 LYS A N 1
ATOM 645 C CA . LYS A 1 80 ? -6.232 0.383 -16.604 1.00 93.81 80 LYS A CA 1
ATOM 646 C C . LYS A 1 80 ? -6.576 -0.962 -17.255 1.00 93.81 80 LYS A C 1
ATOM 648 O O . LYS A 1 80 ? -6.091 -1.262 -18.339 1.00 93.81 80 LYS A O 1
ATOM 653 N N . GLY A 1 81 ? -7.449 -1.735 -16.609 1.00 93.25 81 GLY A N 1
ATOM 654 C CA . GLY A 1 81 ? -7.877 -3.054 -17.092 1.00 93.25 81 GLY A CA 1
ATOM 655 C C . GLY A 1 81 ? -7.057 -4.232 -16.561 1.00 93.25 81 GLY A C 1
ATOM 656 O O . GLY A 1 81 ? -7.364 -5.366 -16.912 1.00 93.25 81 GLY A O 1
ATOM 657 N N . THR A 1 82 ? -6.061 -3.988 -15.701 1.00 95.56 82 THR A N 1
ATOM 658 C CA . THR A 1 82 ? -5.353 -5.062 -14.985 1.00 95.56 82 THR A CA 1
ATOM 659 C C . THR A 1 82 ? -6.349 -5.912 -14.192 1.00 95.56 82 THR A C 1
ATOM 661 O O . THR A 1 82 ? -7.178 -5.379 -13.449 1.00 95.56 82 THR A O 1
ATOM 664 N N . LEU A 1 83 ? -6.282 -7.231 -14.381 1.00 95.50 83 LEU A N 1
ATOM 665 C CA . LEU A 1 83 ? -7.100 -8.204 -13.665 1.00 95.50 83 LEU A CA 1
ATOM 666 C C . LEU A 1 83 ? -6.359 -8.654 -12.409 1.00 95.50 83 LEU A C 1
ATOM 668 O O . LEU A 1 83 ? -5.187 -9.013 -12.479 1.00 95.50 83 LEU A O 1
ATOM 672 N N . PHE A 1 84 ? -7.065 -8.659 -11.283 1.00 94.75 84 PHE A N 1
ATOM 673 C CA . PHE A 1 84 ? -6.545 -9.116 -9.998 1.00 94.75 84 PHE A CA 1
ATOM 674 C C . 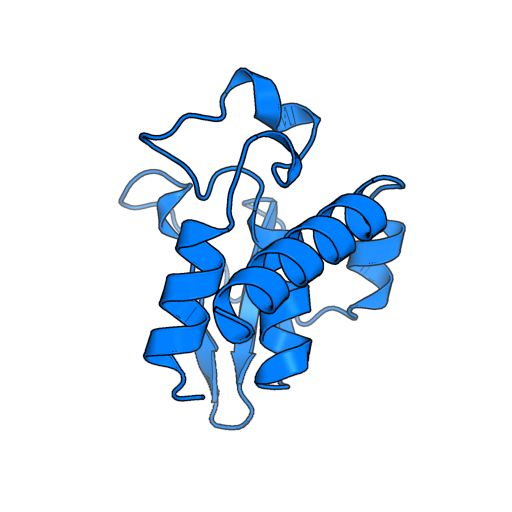PHE A 1 84 ? -7.252 -10.399 -9.595 1.00 94.75 84 PHE A C 1
ATOM 676 O O . PHE A 1 84 ? -8.439 -10.583 -9.891 1.00 94.75 84 PHE A O 1
ATOM 683 N N . SER A 1 85 ? -6.534 -11.278 -8.904 1.00 94.69 85 SER A N 1
ATOM 684 C CA . SER A 1 85 ? -7.181 -12.389 -8.211 1.00 94.69 85 SER A CA 1
ATOM 685 C C . SER A 1 85 ? -7.998 -11.879 -7.015 1.00 94.69 85 SER A C 1
ATOM 687 O O . SER A 1 85 ? -8.001 -10.690 -6.695 1.00 94.69 85 SER A O 1
ATOM 689 N N . LYS A 1 86 ? -8.705 -12.787 -6.332 1.00 93.19 86 LYS A N 1
ATOM 690 C CA . LYS A 1 86 ? -9.408 -12.449 -5.082 1.00 93.19 86 LYS A CA 1
ATOM 691 C C . LYS A 1 86 ? -8.455 -12.090 -3.933 1.00 93.19 86 LYS A C 1
ATOM 693 O O . LYS A 1 86 ? -8.916 -11.546 -2.938 1.00 93.19 86 LYS A O 1
ATOM 698 N N . GLY A 1 87 ? -7.163 -12.384 -4.085 1.00 95.62 87 GLY A N 1
ATOM 699 C CA . GLY A 1 87 ? -6.166 -12.261 -3.035 1.00 95.62 87 GLY A CA 1
ATOM 700 C C . GLY A 1 87 ? -6.296 -13.343 -1.964 1.00 95.62 87 GLY A C 1
ATOM 701 O O . GLY A 1 87 ? -7.387 -13.841 -1.681 1.00 95.62 87 GLY A O 1
ATOM 702 N N . GLU A 1 88 ? -5.170 -13.707 -1.367 1.00 97.75 88 GLU A N 1
ATOM 703 C CA . GLU A 1 88 ? -5.115 -14.552 -0.174 1.00 97.75 88 GLU A CA 1
ATOM 704 C C . GLU A 1 88 ? -4.795 -13.693 1.046 1.00 97.75 88 GLU A C 1
ATOM 706 O O . GLU A 1 88 ? -4.018 -12.743 0.953 1.00 97.75 88 GLU A O 1
ATOM 711 N N . VAL A 1 89 ? -5.407 -14.010 2.189 1.00 98.00 89 VAL A N 1
ATOM 712 C CA . VAL A 1 89 ? -5.084 -13.331 3.448 1.00 98.00 89 VAL A CA 1
ATOM 713 C C . VAL A 1 89 ? -3.670 -13.713 3.857 1.00 98.00 89 VAL A C 1
ATOM 715 O O . VAL A 1 89 ? -3.325 -14.895 3.881 1.00 98.00 89 VAL A O 1
ATOM 718 N N . ILE A 1 90 ? -2.865 -12.713 4.200 1.00 97.00 90 ILE A N 1
ATOM 719 C CA . ILE A 1 90 ? -1.506 -12.916 4.685 1.00 97.00 90 ILE A CA 1
ATOM 720 C C . ILE A 1 90 ? -1.259 -12.184 6.000 1.00 97.00 90 ILE A C 1
ATOM 722 O O . ILE A 1 90 ? -1.815 -11.117 6.266 1.00 97.00 90 ILE A O 1
ATOM 726 N N . GLU A 1 91 ? -0.361 -12.752 6.801 1.00 96.00 91 GLU A N 1
ATOM 727 C CA . GLU A 1 91 ? 0.100 -12.136 8.040 1.00 96.00 91 GLU A CA 1
ATOM 728 C C . GLU A 1 91 ? 1.020 -10.948 7.755 1.00 96.00 91 GLU A C 1
ATOM 730 O O . GLU A 1 91 ? 1.881 -10.987 6.868 1.00 96.00 91 GLU A O 1
ATOM 735 N N . ARG A 1 92 ? 0.880 -9.884 8.546 1.00 94.75 92 ARG A N 1
ATOM 736 C CA . ARG A 1 92 ? 1.657 -8.649 8.369 1.00 94.75 92 ARG A CA 1
ATOM 737 C C . ARG A 1 92 ? 3.162 -8.871 8.549 1.00 94.75 92 ARG A C 1
ATOM 739 O O . ARG A 1 92 ? 3.974 -8.221 7.885 1.00 94.75 92 ARG A O 1
ATOM 746 N N . GLU A 1 93 ? 3.549 -9.815 9.405 1.00 93.00 93 GLU A N 1
ATOM 747 C CA . GLU A 1 93 ? 4.934 -10.222 9.650 1.00 93.00 93 GLU A CA 1
ATOM 748 C C . GLU A 1 93 ? 5.610 -10.738 8.371 1.00 93.00 93 GLU A C 1
ATOM 750 O O . GLU A 1 93 ? 6.817 -10.531 8.187 1.00 93.00 93 GLU A O 1
ATOM 755 N N . ASN A 1 94 ? 4.841 -11.318 7.443 1.00 90.56 94 ASN A N 1
ATOM 756 C CA . ASN A 1 94 ? 5.360 -11.760 6.150 1.00 90.56 94 ASN A CA 1
ATOM 757 C C . ASN A 1 94 ? 5.826 -10.568 5.301 1.00 90.56 94 ASN A C 1
ATOM 759 O O . ASN A 1 94 ? 6.847 -10.664 4.629 1.00 90.56 94 ASN A O 1
ATOM 763 N N . LEU A 1 95 ? 5.168 -9.404 5.377 1.00 89.44 95 LEU A N 1
ATOM 764 C CA . LEU A 1 95 ? 5.604 -8.209 4.636 1.00 89.44 95 LEU A CA 1
ATOM 765 C C . LEU A 1 95 ? 6.881 -7.612 5.233 1.00 89.44 95 LEU A C 1
ATOM 767 O O . LEU A 1 95 ? 7.761 -7.158 4.496 1.00 89.44 95 LEU A O 1
ATOM 771 N N . PHE A 1 96 ? 7.000 -7.603 6.564 1.00 85.31 96 PHE A N 1
ATOM 772 C CA . PHE A 1 96 ? 8.207 -7.110 7.230 1.00 85.31 96 PHE A CA 1
ATOM 773 C C . PHE A 1 96 ? 9.429 -7.983 6.950 1.00 85.31 96 PHE A C 1
ATOM 775 O O . PHE A 1 96 ? 10.538 -7.456 6.879 1.00 85.31 96 PHE A O 1
ATOM 782 N N . SER A 1 97 ? 9.225 -9.289 6.786 1.00 80.56 97 SER A N 1
ATOM 783 C CA . SER A 1 97 ? 10.280 -10.247 6.448 1.00 80.56 97 SER A CA 1
ATOM 784 C C . SER A 1 97 ? 10.522 -10.382 4.941 1.00 80.56 97 SER A C 1
ATOM 786 O O . SER A 1 97 ? 11.613 -10.795 4.554 1.00 80.56 97 SER A O 1
ATOM 788 N N . ALA A 1 98 ? 9.573 -9.963 4.091 1.00 74.88 98 ALA A N 1
ATOM 789 C CA . ALA A 1 98 ? 9.694 -10.047 2.635 1.00 74.88 98 ALA A CA 1
ATOM 790 C C . ALA A 1 98 ? 10.936 -9.321 2.102 1.00 74.88 98 ALA A C 1
ATOM 792 O O . ALA A 1 98 ? 11.628 -9.845 1.233 1.00 74.88 98 ALA A O 1
ATOM 793 N N . THR A 1 99 ? 11.258 -8.134 2.638 1.00 73.50 99 THR A N 1
ATOM 794 C CA . THR A 1 99 ? 12.543 -7.472 2.371 1.00 73.50 99 THR A CA 1
ATOM 795 C C . THR A 1 99 ? 13.064 -6.731 3.593 1.00 73.50 99 THR A C 1
ATOM 797 O O . THR A 1 99 ? 12.294 -6.094 4.312 1.00 73.50 99 THR A O 1
ATOM 800 N N . ALA A 1 100 ? 14.391 -6.703 3.762 1.00 74.69 100 ALA A N 1
ATOM 801 C CA . ALA A 1 100 ? 15.053 -5.941 4.827 1.00 74.69 100 ALA A CA 1
ATOM 802 C C . ALA A 1 100 ? 14.670 -4.444 4.837 1.00 74.69 100 ALA A C 1
ATOM 804 O O . ALA A 1 100 ? 14.749 -3.784 5.869 1.00 74.69 100 ALA A O 1
ATOM 805 N N . GLN A 1 101 ? 14.220 -3.908 3.697 1.00 88.44 101 GLN A N 1
ATOM 806 C CA . GLN A 1 101 ? 13.849 -2.502 3.544 1.00 88.44 101 GLN A CA 1
ATOM 807 C C . GLN A 1 101 ? 12.355 -2.227 3.767 1.00 88.44 101 GLN A C 1
ATOM 809 O O . GLN A 1 101 ? 11.977 -1.061 3.866 1.00 88.44 101 GLN A O 1
ATOM 814 N N . THR A 1 102 ? 11.480 -3.240 3.858 1.00 93.75 102 THR A N 1
ATOM 815 C CA . THR A 1 102 ? 10.037 -2.998 4.059 1.00 93.75 102 THR A CA 1
ATOM 816 C C . THR A 1 102 ? 9.779 -2.254 5.363 1.00 93.75 102 THR A C 1
ATOM 818 O O . THR A 1 102 ? 9.034 -1.278 5.358 1.00 93.75 102 THR A O 1
ATOM 821 N N . ARG A 1 103 ? 10.436 -2.659 6.459 1.00 94.44 103 ARG A N 1
ATOM 822 C CA . ARG A 1 103 ? 10.279 -1.994 7.760 1.00 94.44 103 ARG A CA 1
ATOM 823 C C . ARG A 1 103 ? 10.706 -0.529 7.706 1.00 94.44 103 ARG A C 1
ATOM 825 O O . ARG A 1 103 ? 9.939 0.324 8.122 1.00 94.44 103 ARG A O 1
ATOM 832 N N . PHE A 1 104 ? 11.875 -0.239 7.135 1.00 94.75 104 PHE A N 1
ATOM 833 C CA . PHE A 1 104 ? 12.357 1.136 6.981 1.00 94.75 104 PHE A CA 1
ATOM 834 C C . PHE A 1 104 ? 11.363 2.013 6.207 1.00 94.75 104 PHE A C 1
ATOM 836 O O . PHE A 1 104 ? 10.989 3.084 6.672 1.00 94.75 104 PHE A O 1
ATOM 843 N N . ARG A 1 105 ? 10.883 1.536 5.052 1.00 97.31 105 ARG A N 1
ATOM 844 C CA . ARG A 1 105 ? 9.928 2.287 4.221 1.00 97.31 105 ARG A CA 1
ATOM 845 C C . ARG A 1 105 ? 8.583 2.489 4.919 1.00 97.31 105 ARG A C 1
ATOM 847 O O . ARG A 1 105 ? 7.979 3.545 4.763 1.00 97.31 105 ARG A O 1
ATOM 854 N N . TYR A 1 106 ? 8.121 1.490 5.670 1.00 97.69 106 TYR A N 1
ATOM 855 C CA . TYR A 1 106 ? 6.905 1.587 6.475 1.00 97.69 106 TYR A CA 1
ATOM 856 C C . TYR A 1 106 ? 7.043 2.650 7.574 1.00 97.69 106 TYR A C 1
ATOM 858 O O . TYR A 1 106 ? 6.183 3.524 7.660 1.00 97.69 106 TYR A O 1
ATOM 866 N N . GLU A 1 107 ? 8.131 2.631 8.352 1.00 96.88 107 GLU A N 1
ATOM 867 C CA . GLU A 1 107 ? 8.356 3.634 9.402 1.00 96.88 107 GLU A CA 1
ATOM 868 C C . GLU A 1 107 ? 8.491 5.042 8.808 1.00 96.88 107 GLU A C 1
ATOM 870 O O . GLU A 1 107 ? 7.887 5.979 9.318 1.00 96.88 107 GLU A O 1
ATOM 875 N N . LEU A 1 108 ? 9.182 5.187 7.672 1.00 97.62 108 LEU A N 1
ATOM 876 C CA . LEU A 1 108 ? 9.289 6.469 6.973 1.00 97.62 108 LEU A CA 1
ATOM 877 C C . LEU A 1 108 ? 7.925 6.984 6.490 1.00 97.62 108 LEU A C 1
ATOM 879 O O . LEU A 1 108 ? 7.620 8.166 6.634 1.00 97.62 108 LEU A O 1
ATOM 883 N N . LEU A 1 109 ? 7.088 6.119 5.908 1.00 98.12 109 LEU A N 1
ATOM 884 C CA . LEU A 1 109 ? 5.741 6.508 5.486 1.00 98.12 109 LEU A CA 1
ATOM 885 C C . LEU A 1 109 ? 4.891 6.939 6.691 1.00 98.12 109 LEU A C 1
ATOM 887 O O . LEU A 1 109 ? 4.188 7.946 6.624 1.00 98.12 109 LEU A O 1
ATOM 891 N N . LYS A 1 110 ? 4.979 6.200 7.798 1.00 97.31 110 LYS A N 1
ATOM 892 C CA . LYS A 1 110 ? 4.275 6.496 9.048 1.00 97.31 110 LYS A CA 1
ATOM 893 C C . LYS A 1 110 ? 4.719 7.819 9.672 1.00 97.31 110 LYS A C 1
ATOM 895 O O . LYS A 1 110 ? 3.868 8.587 10.122 1.00 97.31 110 LYS A O 1
ATOM 900 N N . GLU A 1 111 ? 6.018 8.102 9.670 1.00 97.25 111 GLU A N 1
ATOM 901 C CA . GLU A 1 111 ? 6.581 9.379 10.117 1.00 97.25 111 GLU A CA 1
ATOM 902 C C . GLU A 1 111 ? 6.035 10.532 9.269 1.00 97.25 111 GLU A C 1
ATO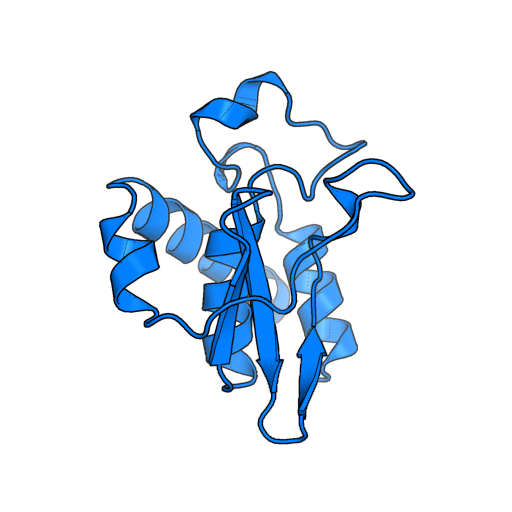M 904 O O . GLU A 1 111 ? 5.485 11.490 9.807 1.00 97.25 111 GLU A O 1
ATOM 909 N N . LYS A 1 112 ? 6.088 10.406 7.936 1.00 97.00 112 LYS A N 1
ATOM 910 C CA . LYS A 1 112 ? 5.561 11.427 7.018 1.00 97.00 112 LYS A CA 1
ATOM 911 C C . LYS A 1 112 ? 4.079 11.711 7.253 1.00 97.00 112 LYS A C 1
ATOM 913 O O . LYS A 1 112 ? 3.700 12.875 7.341 1.00 97.00 112 LYS A O 1
ATOM 918 N N . VAL A 1 113 ? 3.257 10.672 7.419 1.00 96.12 113 VAL A N 1
ATOM 919 C CA . VAL A 1 113 ? 1.824 10.834 7.718 1.00 96.12 113 VAL A CA 1
ATOM 920 C C . VAL A 1 113 ? 1.608 11.501 9.078 1.00 96.12 113 VAL A C 1
ATOM 922 O O . VAL A 1 113 ? 0.750 12.373 9.187 1.00 96.12 113 VAL A O 1
ATOM 925 N N . SER A 1 114 ? 2.391 11.139 10.096 1.00 92.62 114 SER A N 1
ATOM 926 C CA . SER A 1 114 ? 2.314 11.758 11.429 1.00 92.62 114 SER A CA 1
ATOM 927 C C . SER A 1 114 ? 2.659 13.247 11.386 1.00 92.62 114 SER A C 1
ATOM 929 O O . SER A 1 114 ? 1.928 14.055 11.953 1.00 92.62 114 SER A O 1
ATOM 931 N N . ASN A 1 115 ? 3.679 13.635 10.618 1.00 91.00 115 ASN A N 1
ATOM 932 C CA . ASN A 1 115 ? 4.059 15.038 10.453 1.00 91.00 115 ASN A CA 1
ATOM 933 C C . ASN A 1 115 ? 2.937 15.885 9.827 1.00 91.00 115 ASN A C 1
ATOM 935 O O . ASN A 1 115 ? 2.806 17.062 10.148 1.00 91.00 115 ASN A O 1
ATOM 939 N N . TYR A 1 116 ? 2.089 15.311 8.969 1.00 87.12 116 TYR A N 1
ATOM 940 C CA . TYR A 1 116 ? 0.903 16.011 8.460 1.00 87.12 116 TYR A CA 1
ATOM 941 C C . TYR A 1 116 ? -0.232 16.154 9.485 1.00 87.12 116 TYR A C 1
ATOM 943 O O . TYR A 1 116 ? -1.137 16.952 9.264 1.00 87.12 116 TYR A O 1
ATOM 951 N N . LEU A 1 117 ? -0.238 15.361 10.558 1.00 78.56 117 LEU A N 1
ATOM 952 C CA . LEU A 1 117 ? -1.259 15.422 11.610 1.00 78.56 117 LEU A CA 1
ATOM 953 C C . LEU A 1 117 ? -0.920 16.429 12.711 1.00 78.56 117 LEU A C 1
ATOM 955 O O . LEU A 1 117 ? -1.824 16.872 13.417 1.00 78.56 117 LEU A O 1
ATOM 959 N N . GLU A 1 118 ? 0.363 16.747 12.874 1.00 75.00 118 GLU A N 1
ATOM 960 C CA . GLU A 1 118 ? 0.865 17.704 13.866 1.00 75.00 118 GLU A CA 1
ATOM 961 C C . GLU A 1 118 ? 0.882 19.157 13.358 1.00 75.00 118 GLU A C 1
ATOM 963 O O . GLU A 1 118 ? 1.023 20.078 14.163 1.00 75.00 118 GLU A O 1
ATOM 968 N N . ASN A 1 119 ? 0.708 19.360 12.046 1.00 55.56 119 ASN A N 1
ATOM 969 C CA . ASN A 1 119 ? 0.608 20.666 11.380 1.00 55.56 119 ASN A CA 1
ATOM 970 C C . ASN A 1 119 ? -0.843 21.019 11.026 1.00 55.56 119 ASN A C 1
ATOM 972 O O . ASN A 1 119 ? -1.168 22.228 11.054 1.00 55.56 119 ASN A O 1
#

Sequence (119 aa):
MKREQLEKLIKESWSIETCYPPLQSKWSAMNPSLGQCAVTSLLLQDYLGGEILYDANNDHYWNKLSDGKEIDLTRNQFPKGTLFSKGEVIERENLFSATAQTRFRYELLKEKVSNYLEN

pLDDT: mean 94.48, std 6.4, range [55.56, 98.5]

Foldseek 3Di:
DDPVLLLVLLLVLQDLLLADVVCSVVDDPVQSLHRNFLLVQVVCCVVQNAFWFAFPVVRGIWGQGPVRDTDGSSPSNDDPPDDTDPGDTDDNVCSCVVDVCSVVSNVSSVVSSVVVVVD

Secondary structure (DSSP, 8-state):
--HHHHHHHHHHH--TTTS-GGGGGG-BTTBTTTT-HHHHHHHHHHHH--EEEEETTTTEEEEE-TTS-EE-TTGGGSPTT------EEE-HHHHHHH-TTHHHHHHHHHHHHHHHHH-

Radius of gyration: 13.43 Å; chains: 1; bounding box: 32×35×31 Å